Protein AF-A0A4W5JIX3-F1 (afdb_monomer_lite)

Structure (mmCIF, N/CA/C/O backbone):
data_AF-A0A4W5JIX3-F1
#
_entry.id   AF-A0A4W5JIX3-F1
#
loop_
_atom_site.group_PDB
_atom_site.id
_atom_site.type_symbol
_atom_site.label_atom_id
_atom_site.label_alt_id
_atom_site.label_comp_id
_atom_site.label_asym_id
_atom_site.label_entity_id
_atom_site.label_seq_id
_atom_site.pdbx_PDB_ins_code
_atom_site.Cartn_x
_atom_site.Cartn_y
_atom_site.Cartn_z
_atom_site.occupancy
_atom_site.B_iso_or_equiv
_atom_site.auth_seq_id
_atom_site.auth_comp_id
_atom_site.auth_asym_id
_atom_site.auth_atom_id
_atom_site.pdbx_PDB_model_num
ATOM 1 N N . VAL A 1 1 ? -14.732 -30.446 54.563 1.00 36.84 1 VAL A N 1
ATOM 2 C CA . VAL A 1 1 ? -13.426 -29.782 54.349 1.00 36.84 1 VAL A CA 1
ATOM 3 C C . VAL A 1 1 ? -13.584 -28.866 53.146 1.00 36.84 1 VAL A C 1
ATOM 5 O O . VAL A 1 1 ? -13.666 -29.363 52.034 1.00 36.84 1 VAL A O 1
ATOM 8 N N . ILE A 1 2 ? -13.782 -27.568 53.377 1.00 42.78 2 ILE A N 1
ATOM 9 C CA . ILE A 1 2 ? -13.944 -26.557 52.321 1.00 42.78 2 ILE A CA 1
ATOM 10 C C . ILE A 1 2 ? -12.625 -25.785 52.276 1.00 42.78 2 ILE A C 1
ATOM 12 O O . ILE A 1 2 ? -12.240 -25.185 53.275 1.00 42.78 2 ILE A O 1
ATOM 16 N N . TYR A 1 3 ? -11.908 -25.850 51.156 1.00 36.81 3 TYR A N 1
ATOM 17 C CA . TYR A 1 3 ? -10.716 -25.032 50.929 1.00 36.81 3 TYR A CA 1
ATOM 18 C C . TYR A 1 3 ? -11.139 -23.589 50.612 1.00 36.81 3 TYR A C 1
ATOM 20 O O . TYR A 1 3 ? -11.947 -23.407 49.699 1.00 36.81 3 TYR A O 1
ATOM 28 N N . PRO A 1 4 ? -10.592 -22.554 51.273 1.00 53.69 4 PRO A N 1
ATOM 29 C CA . PRO A 1 4 ? -10.738 -21.186 50.808 1.00 53.69 4 PRO A CA 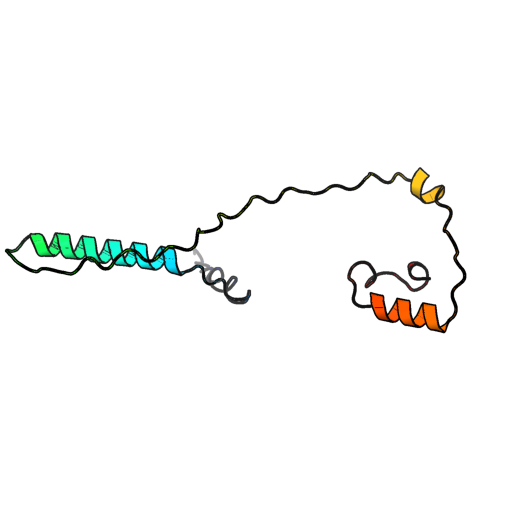1
ATOM 30 C C . PRO A 1 4 ? -9.573 -20.862 49.863 1.00 53.69 4 PRO A C 1
ATOM 32 O O . PRO A 1 4 ? -8.451 -20.613 50.299 1.00 53.69 4 PRO A O 1
ATOM 35 N N . PHE A 1 5 ? -9.822 -20.863 48.554 1.00 40.06 5 PHE A N 1
ATOM 36 C CA . PHE A 1 5 ? -8.905 -20.248 47.592 1.00 40.06 5 PHE A CA 1
ATOM 37 C C . PHE A 1 5 ? -9.168 -18.736 47.564 1.00 40.06 5 PHE A C 1
ATOM 39 O O . PHE A 1 5 ? -10.097 -18.262 46.915 1.00 40.06 5 PHE A O 1
ATOM 46 N N . HIS A 1 6 ? -8.354 -17.976 48.299 1.00 49.62 6 HIS A N 1
ATOM 47 C CA . HIS A 1 6 ? -8.256 -16.520 48.174 1.00 49.62 6 HIS A CA 1
ATOM 48 C C . HIS A 1 6 ? -7.623 -16.174 46.813 1.00 49.62 6 HIS A C 1
ATOM 50 O O . HIS A 1 6 ? -6.427 -16.377 46.608 1.00 49.62 6 HIS A O 1
ATOM 56 N N . PHE A 1 7 ? -8.413 -15.651 45.874 1.00 39.88 7 PHE A N 1
ATOM 57 C CA . PHE A 1 7 ? -7.915 -15.090 44.614 1.00 39.88 7 PHE A CA 1
ATOM 58 C C . PHE A 1 7 ? -7.554 -13.611 44.831 1.00 39.88 7 PHE A C 1
ATOM 60 O O . PHE A 1 7 ? -8.432 -12.760 44.908 1.00 39.88 7 PHE A O 1
ATOM 67 N N . HIS A 1 8 ? -6.259 -13.305 44.952 1.00 48.78 8 HIS A N 1
ATOM 68 C CA . HIS A 1 8 ? -5.728 -11.956 45.209 1.00 48.78 8 HIS A CA 1
ATOM 69 C C . HIS A 1 8 ? -4.930 -11.429 44.002 1.00 48.78 8 HIS A C 1
ATOM 71 O O . HIS A 1 8 ? -3.757 -11.091 44.121 1.00 48.78 8 HIS A O 1
ATOM 77 N N . TRP A 1 9 ? -5.527 -11.429 42.804 1.00 41.06 9 TRP A N 1
ATOM 78 C CA . TRP A 1 9 ? -4.795 -11.105 41.565 1.00 41.06 9 TRP A CA 1
ATOM 79 C C . TRP A 1 9 ? -5.521 -10.172 40.585 1.00 41.06 9 TRP A C 1
ATOM 81 O O . TRP A 1 9 ? -5.189 -10.137 39.404 1.00 41.06 9 TRP A O 1
ATOM 91 N N . THR A 1 10 ? -6.489 -9.374 41.044 1.00 46.59 10 THR A N 1
ATOM 92 C CA . THR A 1 10 ? -7.193 -8.408 40.174 1.00 46.59 10 THR A CA 1
ATOM 93 C C . THR A 1 10 ? -6.720 -6.958 40.308 1.00 46.59 10 THR A C 1
ATOM 95 O O . THR A 1 10 ? -7.189 -6.113 39.553 1.00 46.59 10 THR A O 1
ATOM 98 N N . GLU A 1 11 ? -5.790 -6.635 41.213 1.00 45.28 11 GLU A N 1
ATOM 99 C CA . GLU A 1 11 ? -5.482 -5.228 41.542 1.00 45.28 11 GLU A CA 1
ATOM 100 C C . GLU A 1 11 ? -4.224 -4.629 40.885 1.00 45.28 11 GLU A C 1
ATOM 102 O O . GLU A 1 11 ? -3.989 -3.432 41.012 1.00 45.28 11 GLU A O 1
ATOM 107 N N . THR A 1 12 ? -3.429 -5.385 40.120 1.00 54.56 12 THR A N 1
ATOM 108 C CA . THR A 1 12 ? -2.130 -4.891 39.601 1.00 54.56 12 THR A CA 1
ATOM 109 C C . THR A 1 12 ? -2.041 -4.686 38.087 1.00 54.56 12 THR A C 1
ATOM 111 O O . THR A 1 12 ? -0.972 -4.343 37.585 1.00 54.56 12 THR A O 1
ATOM 114 N N . PHE A 1 13 ? -3.128 -4.839 37.325 1.00 52.41 13 PHE A N 1
ATOM 115 C CA . PHE A 1 13 ? -3.018 -4.944 35.858 1.00 52.41 13 PHE A CA 1
ATOM 116 C C . PHE A 1 13 ? -3.265 -3.662 35.033 1.00 52.41 13 PHE A C 1
ATOM 118 O O . PHE A 1 13 ? -3.154 -3.705 33.812 1.00 52.41 13 PHE A O 1
ATOM 125 N N . ILE A 1 14 ? -3.551 -2.504 35.643 1.00 57.91 14 ILE A N 1
ATOM 126 C CA . ILE A 1 14 ? -3.816 -1.240 34.904 1.00 57.91 14 ILE A CA 1
ATOM 127 C C . ILE A 1 14 ? -2.709 -0.178 35.106 1.00 57.91 14 ILE A C 1
ATOM 129 O O . ILE A 1 14 ? -2.717 0.857 34.448 1.00 57.91 14 ILE A O 1
ATOM 133 N N . LEU A 1 15 ? -1.715 -0.410 35.972 1.00 52.41 15 LEU A N 1
ATOM 134 C CA . LEU A 1 15 ? -0.740 0.630 36.358 1.00 52.41 15 LEU A CA 1
ATOM 135 C C . LEU A 1 15 ? 0.544 0.691 35.509 1.00 52.41 15 LEU A C 1
ATOM 137 O O . LEU A 1 15 ? 1.350 1.590 35.713 1.00 52.41 15 LEU A O 1
ATOM 141 N N . ASN A 1 16 ? 0.726 -0.208 34.536 1.00 51.53 16 ASN A N 1
ATOM 142 C CA . ASN A 1 16 ? 1.884 -0.200 33.623 1.00 51.53 16 ASN A CA 1
ATOM 143 C C . ASN A 1 16 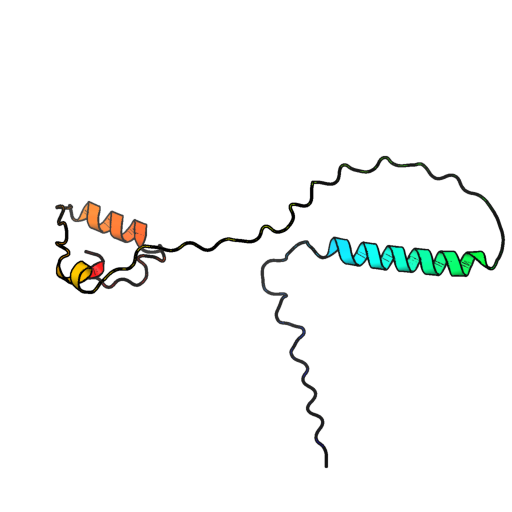? 1.534 0.203 32.177 1.00 51.53 16 ASN A C 1
ATOM 145 O O . ASN A 1 16 ? 2.295 -0.055 31.247 1.00 51.53 16 ASN A O 1
ATOM 149 N N . LEU A 1 17 ? 0.386 0.853 31.975 1.00 59.94 17 LEU A N 1
ATOM 150 C CA . LEU A 1 17 ? 0.082 1.606 30.756 1.00 59.94 17 LEU A CA 1
ATOM 151 C C . LEU A 1 17 ? 0.355 3.092 31.058 1.00 59.94 17 LEU A C 1
ATOM 153 O O . LEU A 1 17 ? 0.041 3.516 32.171 1.00 59.94 17 LEU A O 1
ATOM 157 N N . PRO A 1 18 ? 0.940 3.889 30.139 1.00 53.97 18 PRO A N 1
ATOM 158 C CA . PRO A 1 18 ? 1.294 5.288 30.394 1.00 53.97 18 PRO A CA 1
ATOM 159 C C . PRO A 1 18 ? 0.166 6.041 31.114 1.00 53.97 18 PRO A C 1
ATOM 161 O O . PRO A 1 18 ? -0.976 6.055 30.649 1.00 53.97 18 PRO A O 1
ATOM 164 N N . LEU A 1 19 ? 0.515 6.611 32.277 1.00 47.09 19 LEU A N 1
ATOM 165 C CA . LEU A 1 19 ? -0.376 7.266 33.237 1.00 47.09 19 LEU A CA 1
ATOM 16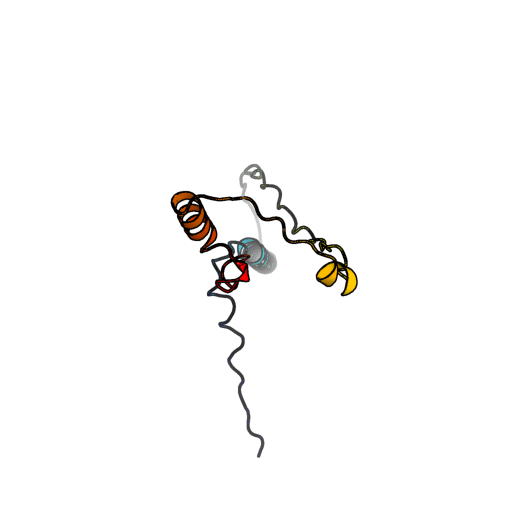6 C C . LEU A 1 19 ? -1.436 8.130 32.539 1.00 47.09 19 LEU A C 1
ATOM 168 O O . LEU A 1 19 ? -1.126 9.136 31.903 1.00 47.09 19 LEU A O 1
ATOM 172 N N . SER A 1 20 ? -2.706 7.764 32.713 1.00 52.97 20 SER A N 1
ATOM 173 C CA . SER A 1 20 ? -3.830 8.643 32.391 1.00 52.97 20 SER A CA 1
ATOM 174 C C . SER A 1 20 ? -4.046 9.633 33.547 1.00 52.97 20 SER A C 1
ATOM 176 O O . SER A 1 20 ? -4.267 9.188 34.672 1.00 52.97 20 SER A O 1
ATOM 178 N N . PRO A 1 21 ? -4.042 10.962 33.320 1.00 52.12 21 PRO A N 1
ATOM 179 C CA . PRO A 1 21 ? -4.183 11.972 34.381 1.00 52.12 21 PRO A CA 1
ATOM 180 C C . PRO A 1 21 ? -5.623 12.132 34.921 1.00 52.12 21 PRO A C 1
ATOM 182 O O . PRO A 1 21 ? -5.974 13.165 35.482 1.00 52.12 21 PRO A O 1
ATOM 185 N N . SER A 1 22 ? -6.502 11.139 34.753 1.00 51.84 22 SER A N 1
ATOM 186 C CA . SER A 1 22 ? -7.952 11.290 34.948 1.00 51.84 22 SER A CA 1
ATOM 187 C C . SER A 1 22 ? -8.479 10.945 36.347 1.00 51.84 22 SER A C 1
ATOM 189 O O . SER A 1 22 ? -9.684 10.776 36.501 1.00 51.84 22 SER A O 1
ATOM 191 N N . LEU A 1 23 ? -7.626 10.835 37.369 1.00 50.31 23 LEU A N 1
ATOM 192 C CA . LEU A 1 23 ? -8.068 10.544 38.747 1.00 50.31 23 LEU A CA 1
ATOM 193 C C . LEU A 1 23 ? -8.559 11.783 39.524 1.00 50.31 23 LEU A C 1
ATOM 195 O O . LEU A 1 23 ? -9.028 11.656 40.652 1.00 50.31 23 LEU A O 1
ATOM 199 N N . SER A 1 24 ? -8.497 12.983 38.940 1.00 52.78 24 SER A N 1
ATOM 200 C CA . SER A 1 24 ? -8.909 14.222 39.613 1.00 52.78 24 SER A CA 1
ATOM 201 C C . SER A 1 24 ? -10.420 14.387 39.878 1.00 52.78 24 SER A C 1
ATOM 203 O O . SER A 1 24 ? -10.748 14.955 40.921 1.00 52.78 24 SER A O 1
ATOM 205 N N . PRO A 1 25 ? -11.376 13.907 39.049 1.00 51.69 25 PRO A N 1
ATOM 206 C CA . PRO A 1 25 ? -12.791 14.230 39.272 1.00 51.69 25 PRO A CA 1
ATOM 207 C C . PRO A 1 25 ? -13.459 13.404 40.379 1.00 51.69 25 PRO A C 1
ATOM 209 O O . PRO A 1 25 ? -14.476 13.825 40.926 1.00 51.69 25 PRO A O 1
ATOM 212 N N . SER A 1 26 ? -12.943 12.208 40.681 1.00 52.25 26 SER A N 1
ATOM 213 C CA . SER A 1 26 ? -13.537 11.310 41.682 1.00 52.25 26 SER A CA 1
ATOM 214 C C . SER A 1 26 ? -13.117 11.673 43.102 1.00 52.25 26 SER A C 1
ATOM 216 O O . SER A 1 26 ? -13.915 11.551 44.026 1.00 52.25 26 SER A O 1
ATOM 218 N N . LEU A 1 27 ? -11.885 12.154 43.278 1.00 55.00 27 LEU A N 1
ATOM 219 C CA . LEU A 1 27 ? -11.349 12.503 44.593 1.00 55.00 27 LEU A CA 1
ATOM 220 C C . LEU A 1 27 ? -11.970 13.806 45.117 1.00 55.00 27 LEU A C 1
ATOM 222 O O . LEU A 1 27 ? -12.334 13.878 46.287 1.00 55.00 27 LEU A O 1
ATOM 226 N N . SER A 1 28 ? -12.201 14.789 44.240 1.00 55.56 28 SER A N 1
ATOM 227 C CA . SER A 1 28 ? -12.875 16.040 44.611 1.00 55.56 28 SER A CA 1
ATOM 228 C C . SER A 1 28 ? -14.325 15.823 45.052 1.00 55.56 28 SER A C 1
ATOM 230 O O . SER A 1 28 ? -14.752 16.419 46.035 1.00 55.56 28 SER A O 1
ATOM 232 N N . ARG A 1 29 ? -15.068 14.920 44.393 1.00 57.38 29 ARG A N 1
ATOM 233 C CA . ARG A 1 29 ? -16.441 14.559 44.794 1.00 57.38 29 ARG A CA 1
ATOM 234 C C . ARG A 1 29 ? -16.498 13.882 46.163 1.00 57.38 29 ARG A C 1
ATOM 236 O O . ARG A 1 29 ? -17.353 14.234 46.965 1.00 57.38 29 ARG A O 1
ATOM 243 N N . LEU A 1 30 ? -15.573 12.963 46.439 1.00 59.81 30 LEU A N 1
ATOM 244 C CA . LEU A 1 30 ? -15.488 12.295 47.743 1.00 59.81 30 LEU A CA 1
ATOM 245 C C . LEU A 1 30 ? -15.065 13.267 48.857 1.00 59.81 30 LEU A C 1
ATOM 247 O O . LEU A 1 30 ? -15.559 13.186 49.979 1.00 59.81 30 LEU A O 1
ATOM 251 N N . GLN A 1 31 ? -14.177 14.217 48.552 1.00 63.06 31 GLN A N 1
ATOM 252 C CA . GLN A 1 31 ? -13.737 15.231 49.509 1.00 63.06 31 GLN A CA 1
ATOM 253 C C . GLN A 1 31 ? -14.849 16.245 49.831 1.00 63.06 31 GLN A C 1
ATOM 255 O O . GLN A 1 31 ? -14.981 16.658 50.986 1.00 63.06 31 GLN A O 1
ATOM 260 N N . GLU A 1 32 ? -15.668 16.600 48.836 1.00 67.25 32 GLU A N 1
ATOM 261 C CA . GLU A 1 32 ? -16.843 17.464 48.999 1.00 67.25 32 GLU A CA 1
ATOM 262 C C . GLU A 1 32 ? -17.945 16.778 49.823 1.00 67.25 32 GLU A C 1
ATOM 264 O O . GLU A 1 32 ? -18.492 17.387 50.743 1.00 67.25 32 GLU A O 1
ATOM 269 N N . GLU A 1 33 ? -18.208 15.486 49.584 1.00 63.12 33 GLU A N 1
ATOM 270 C CA . GLU A 1 33 ? -19.126 14.692 50.417 1.00 63.12 33 GLU A CA 1
ATOM 271 C C . GLU A 1 33 ? -18.653 14.614 51.875 1.00 63.12 33 GLU A C 1
ATOM 273 O O . GLU A 1 33 ? -19.443 14.856 52.790 1.00 63.12 33 GLU A O 1
ATOM 278 N N . CYS A 1 34 ? -17.360 14.366 52.117 1.00 68.56 34 CYS A N 1
ATOM 279 C CA . CYS A 1 34 ? -16.804 14.348 53.473 1.00 68.56 34 CYS A CA 1
ATOM 280 C C . CYS A 1 34 ? -16.952 15.701 54.186 1.00 68.56 34 CYS A C 1
ATOM 282 O O . CYS A 1 34 ? -17.309 15.726 55.365 1.00 68.56 34 CYS A O 1
ATOM 284 N N . LYS A 1 35 ? -16.728 16.828 53.492 1.00 70.50 35 LYS A N 1
ATOM 285 C CA . LYS A 1 35 ? -16.935 18.172 54.061 1.00 70.50 35 LYS A CA 1
ATOM 286 C C . LYS A 1 35 ? -18.404 18.440 54.391 1.00 70.50 35 LYS A C 1
ATOM 288 O O . LYS A 1 35 ? -18.685 18.962 55.468 1.00 70.50 35 LYS A O 1
ATOM 293 N N . GLN A 1 36 ? -19.334 18.052 53.518 1.00 70.31 36 GLN A N 1
ATOM 294 C CA . GLN A 1 36 ? -20.773 18.220 53.752 1.00 70.31 36 GLN A CA 1
ATOM 295 C C . GLN A 1 36 ? -21.286 17.383 54.928 1.00 70.31 36 GLN A C 1
ATOM 297 O O . GLN A 1 36 ? -22.089 17.867 55.731 1.00 70.31 36 GLN A O 1
ATOM 302 N N . ILE A 1 37 ? -20.807 16.144 55.059 1.00 69.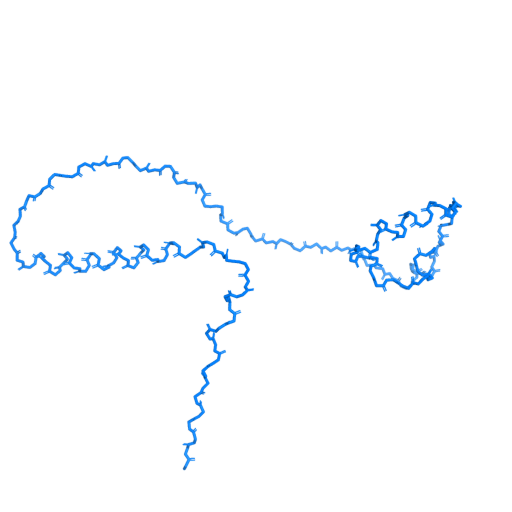38 37 ILE A N 1
ATOM 303 C CA . ILE A 1 37 ? -21.161 15.263 56.179 1.00 69.38 37 ILE A CA 1
ATOM 304 C C . ILE A 1 37 ? -20.624 15.844 57.496 1.00 69.38 37 ILE A C 1
ATOM 306 O O . ILE A 1 37 ? -21.361 15.895 58.482 1.00 69.38 37 ILE A O 1
ATOM 310 N N . LEU A 1 38 ? -19.391 16.366 57.501 1.00 68.19 38 LEU A N 1
ATOM 311 C CA . LEU A 1 38 ? -18.800 17.003 58.682 1.00 68.19 38 LEU A CA 1
ATOM 312 C C . LEU A 1 38 ? -19.507 18.320 59.053 1.00 68.19 38 LEU A C 1
ATOM 314 O O . LEU A 1 38 ? -19.723 18.590 60.232 1.00 68.19 38 LEU A O 1
ATOM 318 N N . ALA A 1 39 ? -19.920 19.118 58.062 1.00 63.47 39 ALA A N 1
ATOM 319 C CA . ALA A 1 39 ? -20.668 20.360 58.272 1.00 63.47 39 ALA A CA 1
ATOM 320 C C . ALA A 1 39 ? -22.063 20.103 58.870 1.00 63.47 39 ALA A C 1
ATOM 322 O O . ALA A 1 39 ? -22.462 20.792 59.807 1.00 63.47 39 ALA A O 1
ATOM 323 N N . ARG A 1 40 ? -22.766 19.058 58.406 1.00 63.12 40 ARG A N 1
ATOM 324 C CA . ARG A 1 40 ? -24.042 18.604 58.993 1.00 63.12 40 ARG A CA 1
ATOM 325 C C . ARG A 1 40 ? -23.897 18.091 60.425 1.00 63.12 40 ARG A C 1
ATOM 327 O O . ARG A 1 40 ? -24.805 18.274 61.228 1.00 63.12 40 ARG A O 1
ATOM 334 N N . GLN A 1 41 ? -22.773 17.456 60.757 1.00 60.97 41 GLN A N 1
ATOM 335 C CA . GLN A 1 41 ? -22.486 17.031 62.132 1.00 60.97 41 GLN A CA 1
ATOM 336 C C . GLN A 1 41 ? -22.159 18.222 63.045 1.00 60.97 41 GLN A C 1
ATOM 338 O O . GLN A 1 41 ? -22.479 18.191 64.231 1.00 60.97 41 GLN A O 1
ATOM 343 N N . LYS A 1 42 ? -21.568 19.289 62.493 1.00 55.09 42 LYS A N 1
ATOM 344 C CA . LYS A 1 42 ? -21.188 20.498 63.235 1.00 55.09 42 LYS A CA 1
ATOM 345 C C . LYS A 1 42 ? -22.349 21.482 63.435 1.00 55.09 42 LYS A C 1
ATOM 347 O O . LYS A 1 42 ? -22.324 22.250 64.387 1.00 55.09 42 LYS A O 1
ATOM 352 N N . SER A 1 43 ? -23.405 21.412 62.619 1.00 47.72 43 SER A N 1
ATOM 353 C CA . SER A 1 43 ? -24.601 22.260 62.753 1.00 47.72 43 SER A CA 1
ATOM 354 C C . SER A 1 43 ? -25.587 21.818 63.845 1.00 47.72 43 SER A C 1
ATOM 356 O O . SER A 1 43 ? -26.613 22.469 64.022 1.00 47.72 43 SER A O 1
ATOM 358 N N . ASN A 1 44 ? -25.300 20.746 64.594 1.00 50.75 44 ASN A N 1
ATOM 359 C CA . ASN A 1 44 ? -26.095 20.372 65.772 1.00 50.75 44 ASN A CA 1
ATOM 360 C C . ASN A 1 44 ? -25.668 21.121 67.055 1.00 50.75 44 ASN A C 1
ATOM 362 O O . ASN A 1 44 ? -26.247 20.885 68.113 1.00 50.75 44 ASN A O 1
ATOM 366 N N . SER A 1 45 ? -24.695 22.039 66.945 1.00 44.19 45 SER A N 1
ATOM 367 C CA . SER A 1 45 ? -24.208 22.898 68.028 1.00 44.19 45 SER A CA 1
ATOM 368 C C . SER A 1 45 ? -23.777 24.272 67.480 1.00 44.19 45 SER A C 1
ATOM 370 O O . SER A 1 45 ? -22.673 24.414 66.979 1.00 44.19 45 SER A O 1
ATOM 372 N N . GLN A 1 46 ? -24.658 25.271 67.604 1.00 38.00 46 GLN A N 1
ATOM 373 C CA . GLN A 1 46 ? -24.371 26.714 67.749 1.00 38.00 46 GLN A CA 1
ATOM 374 C C . GLN A 1 46 ? -23.467 27.481 66.736 1.00 38.00 46 GLN A C 1
ATOM 376 O O . GLN A 1 46 ? -22.257 27.312 66.688 1.00 38.00 46 GLN A O 1
ATOM 381 N N . SER A 1 47 ? -24.104 28.483 66.102 1.00 37.09 47 SER A N 1
ATOM 382 C CA . SER A 1 47 ? -23.677 29.889 65.875 1.00 37.09 47 SER A CA 1
ATOM 383 C C . SER A 1 47 ? -22.454 30.277 65.010 1.00 37.09 47 SER A C 1
ATOM 385 O O . SER A 1 47 ? -21.319 29.983 65.354 1.00 37.09 47 SER A O 1
ATOM 387 N N . ASP A 1 48 ? -22.774 31.140 64.029 1.00 37.62 48 ASP A N 1
ATOM 388 C CA . ASP A 1 48 ? -22.179 32.457 63.699 1.00 37.62 48 ASP A CA 1
ATOM 389 C C . ASP A 1 48 ? -20.886 32.588 62.856 1.00 37.62 48 ASP A C 1
ATOM 391 O O . ASP A 1 48 ? -19.893 31.907 63.080 1.00 37.62 48 ASP A O 1
ATOM 395 N N . SER A 1 49 ? -20.961 33.569 61.939 1.00 46.88 49 SER A N 1
ATOM 396 C CA . SER A 1 49 ? -19.908 34.366 61.283 1.00 46.88 49 SER A CA 1
ATOM 397 C C . SER A 1 49 ? -18.775 33.662 60.516 1.00 46.88 49 SER A C 1
ATOM 399 O O . SER A 1 49 ? -17.946 32.994 61.120 1.00 46.88 49 SER A O 1
ATOM 401 N N . HIS A 1 50 ? -18.672 33.903 59.196 1.00 41.03 50 HIS A N 1
ATOM 402 C CA . HIS A 1 50 ? -17.490 34.538 58.573 1.00 41.03 50 HIS A CA 1
ATOM 403 C C . HIS A 1 50 ? -17.667 34.720 57.046 1.00 41.03 50 HIS A C 1
ATOM 405 O O . HIS A 1 50 ? -18.248 33.880 56.361 1.00 41.03 50 HIS A O 1
ATOM 411 N N . ASP A 1 51 ? -17.178 35.863 56.572 1.00 50.09 51 ASP A N 1
ATOM 412 C CA . ASP A 1 51 ? -17.111 36.402 55.212 1.00 50.09 51 ASP A CA 1
ATOM 413 C C . ASP A 1 51 ? -15.961 35.751 54.425 1.00 50.09 51 ASP A C 1
ATOM 415 O O . ASP A 1 51 ? -14.821 35.813 54.870 1.00 50.09 51 ASP A O 1
ATOM 419 N N . ASP A 1 52 ? -16.223 35.131 53.272 1.00 47.69 52 ASP A N 1
ATOM 420 C CA . ASP A 1 52 ? -15.159 34.590 52.417 1.00 47.69 52 ASP A CA 1
ATOM 421 C C . ASP A 1 52 ? -15.493 34.788 50.926 1.00 47.69 52 ASP A C 1
ATOM 423 O O . ASP A 1 52 ? -16.177 33.985 50.287 1.00 47.69 52 ASP A O 1
ATOM 427 N N . GLU A 1 53 ? -15.023 35.927 50.402 1.00 55.34 53 GLU A N 1
ATOM 428 C CA . GLU A 1 53 ? -14.324 36.086 49.114 1.00 55.34 53 GLU A CA 1
ATOM 429 C C . GLU A 1 53 ? -14.695 35.074 48.007 1.00 55.34 53 GLU A C 1
ATOM 431 O O . GLU A 1 53 ? -14.120 33.989 47.863 1.00 55.34 53 GLU A O 1
ATOM 436 N N . VAL A 1 54 ? -15.647 35.471 47.154 1.00 57.34 54 VAL A N 1
ATOM 437 C CA . VAL A 1 54 ? -15.984 34.760 45.913 1.00 57.34 54 VAL A CA 1
ATOM 438 C C . VAL A 1 54 ? -14.843 34.941 44.909 1.00 57.34 54 VAL A C 1
ATOM 440 O O . VAL A 1 54 ? -14.858 35.839 44.066 1.00 57.34 54 VAL A O 1
ATOM 443 N N . SER A 1 55 ? -13.859 34.045 44.959 1.00 61.19 55 SER A N 1
ATOM 444 C CA . SER A 1 55 ? -12.911 33.881 43.855 1.00 61.19 55 SER A CA 1
ATOM 445 C C . SER A 1 55 ? -13.675 33.511 42.571 1.00 61.19 55 SER A C 1
ATOM 447 O O . SER A 1 55 ? -14.472 32.564 42.587 1.00 61.19 55 SER A O 1
ATOM 449 N N . PRO A 1 56 ? -13.465 34.219 41.443 1.00 60.62 56 PRO A N 1
ATOM 450 C CA . PRO A 1 56 ? -14.196 33.948 40.213 1.00 60.62 56 PRO A CA 1
ATOM 451 C C . PRO A 1 56 ? -13.870 32.538 39.690 1.00 60.62 56 PRO A C 1
ATOM 453 O O . PRO A 1 56 ? -12.713 32.107 39.754 1.00 60.62 56 PRO A O 1
ATOM 456 N N . PRO A 1 57 ? -14.861 31.800 39.156 1.00 58.81 57 PRO A N 1
ATOM 457 C CA . PRO A 1 57 ? -14.641 30.446 38.673 1.00 58.81 57 PRO A CA 1
ATOM 458 C C . PRO A 1 57 ? -13.646 30.457 37.509 1.00 58.81 57 PRO A C 1
ATOM 460 O O . PRO A 1 57 ? -13.851 31.126 36.494 1.00 58.81 57 PRO A O 1
ATOM 463 N N . LEU A 1 58 ? -12.562 29.693 37.663 1.00 61.44 58 LEU A N 1
ATOM 464 C CA . LEU A 1 58 ? -11.562 29.495 36.620 1.00 61.44 58 LEU A CA 1
ATOM 465 C C . LEU A 1 58 ? -12.235 28.924 35.355 1.00 61.44 58 LEU A C 1
ATOM 467 O O . LEU A 1 58 ? -13.096 28.044 35.465 1.00 61.44 58 LEU A O 1
ATOM 471 N N . PRO A 1 59 ? -11.859 29.385 34.147 1.00 64.75 59 PRO A N 1
ATOM 472 C CA . PRO A 1 59 ? -12.435 28.894 32.902 1.00 64.75 59 PRO A CA 1
ATOM 473 C C . PRO A 1 59 ? -12.077 27.414 32.718 1.00 64.75 59 PRO A C 1
ATOM 475 O O . PRO A 1 59 ? -10.955 27.069 32.350 1.00 64.75 59 PRO A O 1
ATOM 478 N N . ASN A 1 60 ? -13.035 26.527 32.999 1.00 58.66 60 ASN A N 1
ATOM 479 C CA . ASN A 1 60 ? -12.865 25.090 32.821 1.00 58.66 60 ASN A CA 1
ATOM 480 C C . ASN A 1 60 ? -12.572 24.787 31.341 1.00 58.66 60 ASN A C 1
ATOM 482 O O . ASN A 1 60 ? -13.425 25.069 30.491 1.00 58.66 60 ASN A O 1
ATOM 486 N N . PRO A 1 61 ? -11.413 24.190 30.997 1.00 65.38 61 PRO A N 1
ATOM 487 C CA . PRO A 1 61 ? -11.177 23.728 29.640 1.00 65.38 61 PRO A CA 1
ATOM 488 C C . PRO A 1 61 ? -12.238 22.678 29.312 1.00 65.38 61 PRO A C 1
ATOM 490 O O . PRO A 1 61 ? -12.379 21.684 30.024 1.00 65.38 61 PRO A O 1
ATOM 493 N N . VAL A 1 62 ? -13.017 22.931 28.256 1.00 61.00 62 VAL A N 1
ATOM 494 C CA . VAL A 1 62 ? -14.129 22.079 27.816 1.00 61.00 62 VAL A CA 1
ATOM 495 C C . VAL A 1 62 ? -13.660 20.626 27.773 1.00 61.00 62 VAL A C 1
ATOM 497 O O . VAL A 1 62 ? -12.829 20.248 26.943 1.00 61.00 62 VAL A O 1
ATOM 500 N N . VAL A 1 63 ? -14.181 19.810 28.692 1.00 62.91 63 VAL A N 1
ATOM 501 C CA . VAL A 1 63 ? -13.897 18.378 28.765 1.00 62.91 63 VAL A CA 1
ATOM 502 C C . VAL A 1 63 ? -14.396 17.766 27.461 1.00 62.91 63 VAL A C 1
ATOM 504 O O . VAL A 1 63 ? -15.599 17.608 27.257 1.00 62.91 63 VAL A O 1
ATOM 507 N N . LYS A 1 64 ? -13.482 17.463 26.533 1.00 69.12 64 LYS A N 1
ATOM 508 C CA . LYS A 1 64 ? -13.823 16.774 25.285 1.00 69.12 64 LYS A CA 1
ATOM 509 C C . LYS A 1 64 ? -14.345 15.390 25.658 1.00 69.12 64 LYS A C 1
ATOM 511 O O . LYS A 1 64 ? -13.565 14.486 25.951 1.00 69.12 64 LYS A O 1
ATOM 516 N N . ALA A 1 65 ? -15.667 15.241 25.678 1.00 75.31 65 ALA A N 1
ATOM 517 C CA . ALA A 1 65 ? -16.319 13.966 25.921 1.00 75.31 65 ALA A CA 1
ATOM 518 C C . ALA A 1 65 ? -15.761 12.904 24.960 1.00 75.31 65 ALA A C 1
ATOM 520 O O . ALA A 1 65 ? -15.511 13.171 23.780 1.00 75.31 65 ALA A O 1
ATOM 521 N N . ARG A 1 66 ? -15.538 11.689 25.472 1.00 80.75 66 ARG A N 1
ATOM 522 C CA . ARG A 1 66 ? -14.986 10.577 24.693 1.00 80.75 66 ARG A CA 1
ATOM 523 C C . ARG A 1 66 ? -15.899 10.287 23.500 1.00 80.75 66 ARG A C 1
ATOM 525 O O . ARG A 1 66 ? -17.011 9.795 23.659 1.00 80.75 66 ARG A O 1
ATOM 532 N N . ARG A 1 67 ? -15.417 10.568 22.290 1.00 86.69 67 ARG A N 1
ATOM 533 C CA . ARG A 1 67 ? -16.162 10.309 21.054 1.00 86.69 67 ARG A CA 1
ATOM 534 C C . ARG A 1 67 ? -16.223 8.802 20.776 1.00 86.69 67 ARG A C 1
ATOM 536 O O . ARG A 1 67 ? -15.197 8.119 20.834 1.00 86.69 67 ARG A O 1
ATOM 543 N N . ARG A 1 68 ? -17.413 8.284 20.439 1.00 91.19 68 ARG A N 1
ATOM 544 C CA . ARG A 1 68 ? -17.567 6.924 19.887 1.00 91.19 68 ARG A CA 1
ATOM 545 C C . ARG A 1 68 ? -16.792 6.835 18.568 1.00 91.19 68 ARG A C 1
ATOM 547 O O . ARG A 1 68 ? -16.906 7.728 17.730 1.00 91.19 68 ARG A O 1
ATOM 554 N N . ARG A 1 69 ? -15.995 5.781 18.385 1.00 92.25 69 ARG A N 1
ATOM 555 C CA . ARG A 1 69 ? -15.265 5.530 17.132 1.00 92.25 69 ARG A CA 1
ATOM 556 C C . ARG A 1 69 ? -16.151 4.702 16.198 1.00 92.25 69 ARG A C 1
ATOM 558 O O . ARG A 1 69 ? -16.728 3.718 16.648 1.00 92.25 69 ARG A O 1
ATOM 565 N N . GLY A 1 70 ? -16.276 5.123 14.941 1.00 95.56 70 GLY A N 1
ATOM 566 C CA . GLY A 1 70 ? -16.863 4.304 13.877 1.00 95.56 70 GLY A CA 1
ATOM 567 C C . 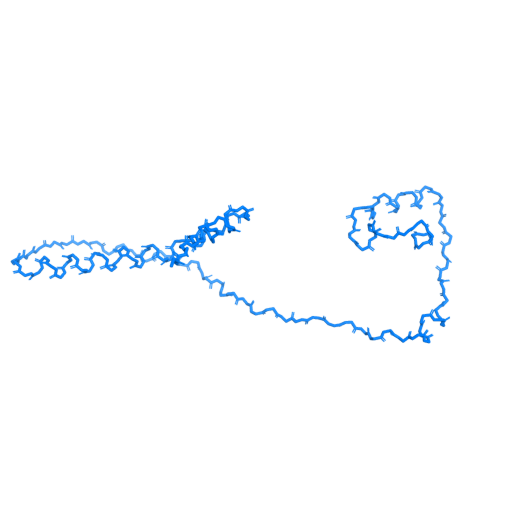GLY A 1 70 ? -15.826 3.329 13.314 1.00 95.56 70 GLY A C 1
ATOM 568 O O . GLY A 1 70 ? -14.629 3.606 13.392 1.00 95.56 70 GLY A O 1
ATOM 569 N N . GLY A 1 71 ? -16.283 2.196 12.782 1.00 96.00 71 GLY A N 1
ATOM 570 C CA . GLY A 1 71 ? -15.439 1.266 12.026 1.00 96.00 71 GLY A CA 1
ATOM 571 C C . GLY A 1 71 ? -15.213 1.732 10.584 1.00 96.00 71 GLY A C 1
ATOM 572 O O . GLY A 1 71 ? -15.919 2.616 10.100 1.00 96.00 71 GLY A O 1
ATOM 573 N N . VAL A 1 72 ? -14.232 1.128 9.9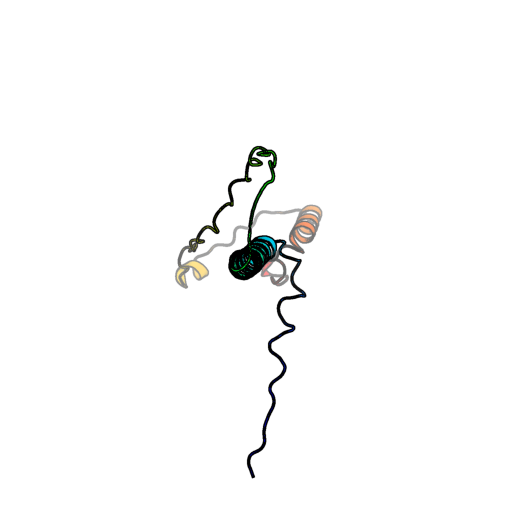11 1.00 97.00 72 VAL A N 1
ATOM 574 C CA . VAL A 1 72 ? -13.931 1.325 8.483 1.00 97.00 72 VAL A CA 1
ATOM 575 C C . VAL A 1 72 ? -13.859 -0.053 7.826 1.00 97.00 72 VAL A C 1
ATOM 577 O O . VAL A 1 72 ? -13.318 -0.980 8.427 1.00 97.00 72 VAL A O 1
ATOM 580 N N . SER A 1 73 ? -14.391 -0.176 6.610 1.00 97.31 73 SER A N 1
ATOM 581 C CA . SER A 1 73 ? -14.389 -1.412 5.822 1.00 97.31 73 SER A CA 1
ATOM 582 C C . SER A 1 73 ? -13.774 -1.156 4.450 1.00 97.31 73 SER A C 1
ATOM 584 O O . SER A 1 73 ? -14.018 -0.107 3.854 1.00 97.31 73 SER A O 1
ATOM 586 N N . ALA A 1 74 ? -12.969 -2.107 3.979 1.00 96.62 74 ALA A N 1
ATOM 587 C CA . ALA A 1 74 ? -12.448 -2.142 2.616 1.00 96.62 74 ALA A CA 1
ATOM 588 C C . ALA A 1 74 ? -13.384 -2.952 1.701 1.00 96.62 74 ALA A C 1
ATOM 590 O O . ALA A 1 74 ? -14.363 -3.539 2.169 1.00 96.62 74 ALA A O 1
ATOM 591 N N . GLU A 1 75 ? -13.075 -2.973 0.407 1.00 95.69 75 GLU A N 1
ATOM 592 C CA . GLU A 1 75 ? -13.753 -3.829 -0.567 1.00 95.69 75 GLU A CA 1
ATOM 593 C C . GLU A 1 75 ? -13.484 -5.319 -0.315 1.00 95.69 75 GLU A C 1
ATOM 595 O O . GLU A 1 75 ? -12.517 -5.697 0.352 1.00 95.69 75 GLU A O 1
ATOM 600 N N . VAL A 1 76 ? -14.377 -6.165 -0.827 1.00 97.50 76 VAL A N 1
ATOM 601 C CA . VAL A 1 76 ? -14.226 -7.620 -0.760 1.00 97.50 76 VAL A CA 1
ATOM 602 C C . VAL A 1 76 ? -13.414 -8.055 -1.969 1.00 97.50 76 VAL A C 1
ATOM 604 O O . VAL A 1 76 ? -13.851 -7.844 -3.094 1.00 97.50 76 VAL A O 1
ATOM 607 N N . TYR A 1 77 ? -12.262 -8.676 -1.728 1.00 96.31 77 TYR A N 1
ATOM 608 C CA . TYR A 1 77 ? -11.500 -9.351 -2.773 1.00 96.31 77 TYR A CA 1
ATOM 609 C C . TYR A 1 77 ? -12.048 -10.757 -2.992 1.00 96.31 77 TYR A C 1
ATOM 611 O O . TYR A 1 77 ? -12.215 -11.518 -2.034 1.00 96.31 77 TYR A O 1
ATOM 619 N N . THR A 1 78 ? -12.318 -11.088 -4.249 1.00 96.94 78 THR A N 1
ATOM 620 C CA . THR A 1 78 ? -12.709 -12.429 -4.690 1.00 96.94 78 THR A CA 1
ATOM 621 C C . THR A 1 78 ? -11.489 -13.223 -5.172 1.00 96.94 78 THR A C 1
ATOM 623 O O . THR A 1 78 ? -10.403 -12.668 -5.369 1.00 96.94 78 THR A O 1
ATOM 626 N N . GLU A 1 79 ? -11.626 -14.539 -5.336 1.00 95.19 79 GLU A N 1
ATOM 627 C CA . GLU A 1 79 ? -10.523 -15.381 -5.828 1.00 95.19 79 GLU A CA 1
ATOM 628 C C . GLU A 1 79 ? -10.175 -15.032 -7.281 1.00 95.19 79 GLU A C 1
ATOM 630 O O . GLU A 1 79 ? -9.008 -15.040 -7.684 1.00 95.19 79 GLU A O 1
ATOM 635 N N . GLU A 1 80 ? -11.185 -14.638 -8.049 1.00 94.94 80 GLU A N 1
ATOM 636 C CA . GLU A 1 80 ? -11.064 -14.189 -9.425 1.00 94.94 80 GLU A CA 1
ATOM 637 C C . GLU A 1 80 ? -10.231 -12.903 -9.523 1.00 94.94 80 GLU A C 1
ATOM 639 O O . GLU A 1 80 ? -9.418 -12.768 -10.442 1.00 94.94 80 GLU A O 1
ATOM 644 N N . ASP A 1 81 ? -10.363 -11.987 -8.557 1.00 96.25 81 ASP A N 1
ATOM 645 C CA . ASP A 1 81 ? -9.573 -10.749 -8.505 1.00 96.25 81 ASP A CA 1
ATOM 646 C C . ASP A 1 81 ? -8.085 -11.041 -8.288 1.00 96.25 81 ASP A C 1
ATOM 648 O O . ASP A 1 81 ? -7.221 -10.445 -8.936 1.00 96.25 81 ASP A O 1
ATOM 652 N N . ALA A 1 82 ? -7.772 -11.993 -7.405 1.00 93.12 82 ALA A N 1
ATOM 653 C CA . ALA A 1 82 ? -6.394 -12.379 -7.125 1.00 93.12 82 ALA A CA 1
ATOM 654 C C . ALA A 1 82 ? -5.733 -13.046 -8.342 1.00 93.12 82 ALA A C 1
ATOM 656 O O . ALA A 1 82 ? -4.587 -12.735 -8.675 1.00 93.12 82 ALA A O 1
ATOM 657 N N . VAL A 1 83 ? -6.457 -13.938 -9.027 1.00 96.50 83 VAL A N 1
ATOM 658 C CA . VAL A 1 83 ? -5.942 -14.678 -10.193 1.00 96.50 83 VAL A CA 1
ATOM 659 C C . VAL A 1 83 ? -5.831 -13.788 -11.432 1.00 96.50 83 VAL A C 1
ATOM 661 O O . VAL A 1 83 ? -4.896 -13.935 -12.220 1.00 96.50 83 VAL A O 1
ATOM 664 N N . SER A 1 84 ? -6.761 -12.850 -11.613 1.00 96.88 84 SER A N 1
ATOM 665 C CA . SER A 1 84 ? -6.753 -11.925 -12.753 1.00 96.88 84 SER A CA 1
ATOM 666 C C . SER A 1 84 ? -5.763 -10.764 -12.597 1.00 96.88 84 SER A C 1
ATOM 668 O O . SER A 1 84 ? -5.510 -10.032 -13.561 1.00 96.88 84 SER A O 1
ATOM 670 N N . TYR A 1 85 ? -5.159 -10.593 -11.415 1.00 96.50 85 TYR A N 1
ATOM 671 C CA . TYR A 1 85 ? -4.237 -9.495 -11.154 1.00 96.50 85 TYR A CA 1
ATOM 672 C C . TYR A 1 85 ? -2.923 -9.621 -11.941 1.00 96.50 85 TYR A C 1
ATOM 674 O O . TYR A 1 85 ? -2.076 -10.480 -11.693 1.00 96.50 85 TYR A O 1
ATOM 682 N N . VAL A 1 86 ? -2.688 -8.670 -12.848 1.00 97.31 86 VAL A N 1
ATOM 683 C CA . VAL A 1 86 ? -1.412 -8.536 -13.563 1.00 97.31 86 VAL A CA 1
ATOM 684 C C . VAL A 1 86 ? -0.482 -7.596 -12.793 1.00 97.31 86 VAL A C 1
ATOM 686 O O . VAL A 1 86 ? -0.635 -6.369 -12.848 1.00 97.31 86 VAL A O 1
ATOM 689 N N . ARG A 1 87 ? 0.523 -8.172 -12.116 1.00 94.69 87 ARG A N 1
ATOM 690 C CA . ARG A 1 87 ? 1.577 -7.422 -11.407 1.00 94.69 87 ARG A CA 1
ATOM 691 C C . ARG A 1 87 ? 2.240 -6.407 -12.338 1.00 94.69 87 ARG A C 1
ATOM 693 O O . ARG A 1 87 ? 2.766 -6.748 -13.397 1.00 94.69 87 ARG A O 1
ATOM 700 N N . LYS A 1 88 ? 2.247 -5.141 -11.923 1.00 96.31 88 LYS A N 1
ATOM 701 C CA . LYS A 1 88 ? 2.921 -4.067 -12.657 1.00 96.31 88 LYS A CA 1
ATOM 702 C C . LYS A 1 88 ? 4.403 -4.042 -12.297 1.00 96.31 88 LYS A C 1
ATOM 704 O O . LYS A 1 88 ? 4.754 -3.793 -11.150 1.00 96.31 88 LYS A O 1
ATOM 709 N N . VAL A 1 89 ? 5.263 -4.252 -13.293 1.00 95.88 89 VAL A N 1
ATOM 710 C CA . VAL A 1 89 ? 6.719 -4.141 -13.139 1.00 95.88 89 VAL A CA 1
ATOM 711 C C . VAL A 1 89 ? 7.174 -2.787 -13.662 1.00 95.88 89 VAL A C 1
ATOM 713 O O . VAL A 1 89 ? 6.985 -2.462 -14.833 1.00 95.88 89 VAL A O 1
ATOM 716 N N . ILE A 1 90 ? 7.789 -1.999 -12.785 1.00 95.50 90 ILE A N 1
ATOM 717 C CA . ILE A 1 90 ? 8.419 -0.729 -13.141 1.00 95.50 90 ILE A CA 1
ATOM 718 C C . ILE A 1 90 ? 9.915 -0.884 -12.867 1.00 95.50 90 ILE A C 1
ATOM 720 O O . ILE A 1 90 ? 10.267 -1.078 -11.703 1.00 95.50 90 ILE A O 1
ATOM 724 N N . PRO A 1 91 ? 10.797 -0.782 -13.878 1.00 96.75 91 PRO A N 1
ATOM 725 C CA . PRO A 1 91 ? 12.234 -0.937 -13.677 1.00 96.75 91 PRO A CA 1
ATOM 726 C C . PRO A 1 91 ? 12.768 0.056 -12.639 1.00 96.75 91 PRO A C 1
ATOM 728 O O . PRO A 1 91 ? 12.486 1.256 -12.714 1.00 96.75 91 PRO A O 1
ATOM 731 N N . LYS A 1 92 ? 13.525 -0.449 -11.660 1.00 96.44 92 LYS A N 1
ATOM 732 C CA . LYS A 1 92 ? 14.197 0.346 -10.624 1.00 96.44 92 LYS A CA 1
ATOM 733 C C . LYS A 1 92 ? 15.668 -0.030 -10.553 1.00 96.44 92 LYS A C 1
ATOM 735 O O . LYS A 1 92 ? 16.016 -1.206 -10.598 1.00 96.44 92 LYS A O 1
ATOM 740 N N . ASP A 1 93 ? 16.513 0.974 -10.359 1.00 97.19 93 ASP A N 1
ATOM 741 C CA . ASP A 1 93 ? 17.928 0.753 -10.085 1.00 97.19 93 ASP A CA 1
ATOM 742 C C . ASP A 1 93 ? 18.130 0.115 -8.707 1.00 97.19 93 ASP A C 1
ATOM 744 O O . ASP A 1 93 ? 17.371 0.356 -7.763 1.00 97.19 93 ASP A O 1
ATOM 748 N N . TYR A 1 94 ? 19.228 -0.624 -8.550 1.00 96.50 94 TYR A N 1
ATOM 749 C CA . TYR A 1 94 ? 19.586 -1.281 -7.290 1.00 96.50 94 TYR A CA 1
ATOM 750 C C . TYR A 1 94 ? 19.690 -0.307 -6.104 1.00 96.50 94 TYR A C 1
ATOM 752 O O . TYR A 1 94 ? 19.229 -0.598 -4.995 1.00 96.50 94 TYR A O 1
ATOM 760 N N . LYS A 1 95 ? 20.255 0.884 -6.344 1.00 97.69 95 LYS A N 1
ATOM 761 C CA . LYS A 1 95 ? 20.351 1.951 -5.334 1.00 97.69 95 LYS A CA 1
ATOM 762 C C . LYS A 1 95 ? 18.964 2.361 -4.836 1.00 97.69 95 LYS A C 1
ATOM 764 O O . LYS A 1 95 ? 18.757 2.499 -3.632 1.00 97.69 95 LYS A O 1
ATOM 769 N N . THR A 1 96 ? 18.014 2.490 -5.757 1.00 97.56 96 THR A N 1
ATOM 770 C CA . THR A 1 96 ? 16.630 2.864 -5.463 1.00 97.56 96 THR A CA 1
ATOM 771 C C . THR A 1 96 ? 15.903 1.753 -4.712 1.00 97.56 96 THR A C 1
ATOM 773 O O . THR A 1 96 ? 15.305 2.025 -3.674 1.00 97.56 96 THR A O 1
ATOM 776 N N . MET A 1 97 ? 16.009 0.497 -5.157 1.00 96.94 97 MET A N 1
ATOM 777 C CA . MET A 1 97 ? 15.397 -0.649 -4.470 1.00 96.94 97 MET A CA 1
ATOM 778 C C . MET A 1 97 ? 15.904 -0.784 -3.024 1.00 96.94 97 MET A C 1
ATOM 780 O O . MET A 1 97 ? 15.112 -0.958 -2.100 1.00 96.94 97 MET A O 1
ATOM 784 N N . THR A 1 98 ? 17.214 -0.617 -2.810 1.00 96.81 98 THR A N 1
ATOM 785 C CA . THR A 1 98 ? 17.827 -0.674 -1.471 1.00 96.81 98 THR A CA 1
ATOM 786 C C . THR A 1 98 ? 17.308 0.444 -0.565 1.00 96.81 98 THR A C 1
ATOM 788 O O . THR A 1 98 ? 16.972 0.208 0.598 1.00 96.81 98 THR A O 1
ATOM 791 N N . ALA A 1 99 ? 17.217 1.668 -1.091 1.00 97.81 99 ALA A N 1
ATOM 792 C CA . ALA A 1 99 ? 16.692 2.809 -0.349 1.00 97.81 99 ALA A CA 1
ATOM 793 C C . ALA A 1 99 ? 15.220 2.606 0.044 1.00 97.81 99 ALA A C 1
ATOM 795 O O . ALA A 1 99 ? 14.856 2.869 1.191 1.00 97.81 99 ALA A O 1
ATOM 796 N N . LEU A 1 100 ? 14.396 2.081 -0.870 1.00 96.31 100 LEU A N 1
ATOM 797 C CA . LEU A 1 100 ? 12.991 1.768 -0.604 1.00 96.31 100 LEU A CA 1
ATOM 798 C C . LEU A 1 100 ? 12.847 0.688 0.469 1.00 96.31 100 LEU A C 1
ATOM 800 O O . LEU A 1 100 ? 12.130 0.906 1.445 1.00 96.31 100 LEU A O 1
ATOM 804 N N . ALA A 1 101 ? 13.582 -0.421 0.347 1.00 95.00 101 ALA A N 1
ATOM 805 C CA . ALA A 1 101 ? 13.573 -1.496 1.338 1.00 95.00 101 ALA A CA 1
ATOM 806 C C . ALA A 1 101 ? 13.935 -0.974 2.738 1.00 95.00 101 ALA A C 1
ATOM 808 O O . ALA A 1 101 ? 13.257 -1.279 3.721 1.00 95.00 101 ALA A O 1
ATOM 809 N N . LYS A 1 102 ? 14.957 -0.112 2.829 1.00 96.06 102 LYS A N 1
ATOM 810 C CA . LYS A 1 102 ? 15.345 0.523 4.093 1.00 96.06 102 LYS A CA 1
ATOM 811 C C . LYS A 1 102 ? 14.242 1.429 4.643 1.00 96.06 102 LYS A C 1
ATOM 813 O O . LYS A 1 102 ? 13.960 1.361 5.841 1.00 96.06 102 LYS A O 1
ATOM 818 N N . ALA A 1 103 ? 13.618 2.243 3.791 1.00 97.38 103 ALA A N 1
ATOM 819 C CA . ALA A 1 103 ? 12.585 3.196 4.191 1.00 97.38 103 ALA A CA 1
ATOM 820 C C . ALA A 1 103 ? 11.343 2.508 4.782 1.00 97.38 103 ALA A C 1
ATOM 822 O O . ALA A 1 103 ? 10.782 2.999 5.761 1.00 97.38 103 ALA A O 1
ATOM 823 N N . ILE A 1 104 ? 10.949 1.352 4.239 1.00 96.38 104 ILE A N 1
ATOM 824 C CA . ILE A 1 104 ? 9.748 0.620 4.678 1.00 96.38 104 ILE A CA 1
ATOM 825 C C . ILE A 1 104 ? 10.034 -0.504 5.686 1.00 96.38 104 ILE A C 1
ATOM 827 O O . ILE A 1 104 ? 9.093 -1.099 6.199 1.00 96.38 104 ILE A O 1
ATOM 831 N N . SER A 1 105 ? 11.301 -0.774 6.024 1.00 94.69 105 SER A N 1
ATOM 832 C CA . SER A 1 105 ? 11.710 -1.904 6.884 1.00 94.69 105 SER A CA 1
ATOM 833 C C . SER A 1 105 ? 11.017 -1.974 8.253 1.00 94.69 105 SER A C 1
ATOM 835 O O . SER A 1 105 ? 10.814 -3.063 8.779 1.00 94.69 105 SER A O 1
ATOM 837 N N . LYS A 1 106 ? 10.634 -0.825 8.830 1.00 96.56 106 LYS A N 1
ATOM 838 C CA . LYS A 1 106 ? 9.933 -0.734 10.127 1.00 96.56 106 LYS A CA 1
ATOM 839 C C . LYS A 1 106 ? 8.425 -0.495 10.002 1.00 96.56 106 LYS A C 1
ATOM 841 O O . LYS A 1 106 ? 7.743 -0.376 11.016 1.00 96.56 106 LYS A O 1
ATOM 846 N N . ASN A 1 107 ? 7.900 -0.361 8.786 1.00 96.88 107 ASN A N 1
ATOM 847 C CA . ASN A 1 107 ? 6.473 -0.154 8.579 1.00 96.88 107 ASN A CA 1
ATOM 848 C C . ASN A 1 107 ? 5.734 -1.489 8.762 1.00 96.88 107 ASN A C 1
ATOM 850 O O . ASN A 1 107 ? 6.093 -2.479 8.132 1.00 96.88 107 ASN A O 1
ATOM 854 N N . VAL A 1 108 ? 4.688 -1.510 9.594 1.00 97.56 108 VAL A N 1
ATOM 855 C CA . VAL A 1 108 ? 3.940 -2.737 9.930 1.00 97.56 108 VAL A CA 1
ATOM 856 C C . VAL A 1 108 ? 3.347 -3.440 8.704 1.00 97.56 108 VAL A C 1
ATOM 858 O O . VAL A 1 108 ? 3.302 -4.664 8.674 1.00 97.56 108 VAL A O 1
ATOM 861 N N . LEU A 1 109 ? 2.971 -2.684 7.666 1.00 96.56 109 LEU A N 1
ATOM 862 C CA . LEU A 1 109 ? 2.411 -3.230 6.427 1.00 96.56 109 LEU A CA 1
ATOM 863 C C . LEU A 1 109 ? 3.451 -3.999 5.601 1.00 96.56 109 LEU A C 1
ATOM 865 O O . LEU A 1 109 ? 3.081 -4.808 4.762 1.00 96.56 109 LEU A O 1
ATOM 869 N N . PHE A 1 110 ? 4.745 -3.759 5.836 1.00 96.38 110 PHE A N 1
ATOM 870 C CA . PHE A 1 110 ? 5.844 -4.390 5.103 1.00 96.38 110 PHE A CA 1
ATOM 871 C C . PHE A 1 110 ? 6.742 -5.251 5.999 1.00 96.38 110 PHE A C 1
ATOM 873 O O . PHE A 1 110 ? 7.581 -5.987 5.489 1.00 96.38 110 PHE A O 1
ATOM 880 N N . ALA A 1 111 ? 6.615 -5.180 7.325 1.00 94.44 111 ALA A N 1
ATOM 881 C CA . ALA A 1 111 ? 7.507 -5.866 8.263 1.00 94.44 111 ALA A CA 1
ATOM 882 C C . ALA A 1 111 ? 7.484 -7.396 8.108 1.00 94.44 111 ALA A C 1
ATOM 884 O O . ALA A 1 111 ? 8.492 -8.048 8.366 1.00 94.44 111 ALA A O 1
ATOM 885 N N . HIS A 1 112 ? 6.362 -7.946 7.642 1.00 95.50 112 HIS A N 1
ATOM 886 C CA . HIS A 1 112 ? 6.109 -9.387 7.594 1.00 95.50 112 HIS A CA 1
ATOM 887 C C . HIS A 1 112 ? 6.097 -9.990 6.185 1.00 95.50 112 HIS A C 1
ATOM 889 O O . HIS A 1 112 ? 5.865 -11.185 6.064 1.00 95.50 112 HIS A O 1
ATOM 895 N N . LEU A 1 113 ? 6.358 -9.193 5.144 1.00 95.12 113 LEU A N 1
ATOM 896 C CA . LEU A 1 113 ? 6.457 -9.710 3.777 1.00 95.12 113 LEU A CA 1
ATOM 897 C C . LEU A 1 113 ? 7.742 -10.519 3.601 1.00 95.12 113 LEU A C 1
ATOM 899 O O . LEU A 1 113 ? 8.791 -10.154 4.145 1.00 95.12 113 LEU A O 1
ATOM 903 N N . ASP A 1 114 ? 7.694 -11.578 2.809 1.00 92.12 114 ASP A N 1
ATOM 904 C CA . ASP A 1 114 ? 8.914 -12.270 2.409 1.00 92.12 114 ASP A CA 1
ATOM 905 C C . ASP A 1 114 ? 9.678 -11.480 1.323 1.00 92.12 114 ASP A C 1
ATOM 907 O O . ASP A 1 114 ? 9.268 -10.413 0.862 1.00 92.12 114 ASP A O 1
ATOM 911 N N . ASP A 1 115 ? 10.849 -11.970 0.930 1.00 88.06 115 ASP A N 1
ATOM 912 C CA . ASP A 1 115 ? 11.701 -11.308 -0.061 1.00 88.06 115 ASP A CA 1
ATOM 913 C C . ASP A 1 115 ? 11.103 -11.283 -1.481 1.00 88.06 115 ASP A C 1
ATOM 915 O O . ASP A 1 115 ? 11.542 -10.483 -2.312 1.00 88.06 115 ASP A O 1
ATOM 919 N N . ASN A 1 116 ? 10.141 -12.162 -1.772 1.00 87.38 116 ASN A N 1
ATOM 920 C CA . ASN A 1 116 ? 9.542 -12.323 -3.094 1.00 87.38 116 ASN A CA 1
ATOM 921 C C . ASN A 1 116 ? 8.306 -11.419 -3.252 1.00 87.38 116 ASN A C 1
ATOM 923 O O . ASN A 1 116 ? 8.090 -10.835 -4.311 1.00 87.38 116 ASN A O 1
ATOM 927 N N . GLU A 1 117 ? 7.542 -11.225 -2.177 1.00 85.06 117 GLU A N 1
ATOM 928 C CA . GLU A 1 117 ? 6.435 -10.268 -2.077 1.00 85.06 117 GLU A CA 1
ATOM 929 C C . GLU A 1 117 ? 6.924 -8.815 -2.048 1.00 85.06 117 GLU A C 1
ATOM 931 O O . GLU A 1 117 ? 6.231 -7.907 -2.514 1.00 85.06 117 GLU A O 1
ATOM 936 N N . ARG A 1 118 ? 8.132 -8.595 -1.520 1.00 80.81 118 ARG A N 1
ATOM 937 C CA . ARG A 1 118 ? 8.734 -7.268 -1.334 1.00 80.81 118 ARG A CA 1
ATOM 938 C C . ARG A 1 118 ? 9.403 -6.703 -2.600 1.00 80.81 118 ARG A C 1
ATOM 940 O O . ARG A 1 118 ? 9.754 -5.521 -2.593 1.00 80.81 118 ARG A O 1
ATOM 947 N N . ARG A 1 119 ? 9.610 -7.520 -3.644 1.00 71.19 119 ARG A N 1
ATOM 948 C CA . ARG A 1 119 ? 10.319 -7.166 -4.893 1.00 71.19 119 ARG A CA 1
ATOM 949 C C . ARG A 1 119 ? 9.401 -6.987 -6.102 1.00 71.19 119 ARG A C 1
ATOM 951 O O . ARG A 1 119 ? 8.359 -7.672 -6.204 1.00 71.19 119 ARG A O 1
#

Sequence (119 aa):
VIYPFHFHWTETFILNLPLSPSLSPSLSRLQEECKQILARQKSNSQSDSHDDEVSPPLPNPVVKARRRRGGVSAEVYTEEDAVSYVRKVIPKDYKTMTALAKAISKNVLFAHLDDNERR

Foldseek 3Di:
DDDDDDDPPPPPPPPPDPDDPPPPPVVVVVVVVVVVVVVVVVVVDDDDDDDDDDDDDDPPDPPPPDDDDDDDDDDDDDPCNVVPDDDDDDDDDPVRLVVVCVVCCPPPVPVPDDPVRSD

Organism: NCBI:txid62062

InterPro domains:
  IPR050503 cAMP-dependent protein kinase regulatory subunit-like [PTHR11635] (41-119)

pLDDT: mean 72.53, std 21.32, range [36.81, 97.81]

Radius of gyration: 31.89 Å; chains: 1; bounding box: 46×66×82 Å

Secondary structure (DSSP, 8-state):
---------SSSSSTTS----TTHHHHHHHHHHHHHHHHHHHTTS---------PPPP--------PPPPP---PPPPHHHHHH--PPP----HHHHHHHHHHHTT-TTTTT--TTTT-